Protein AF-A0A4Q1KRB7-F1 (afdb_monomer)

Organism: NCBI:txid2506424

Mean predicted aligned error: 9.85 Å

pLDDT: mean 75.56, std 12.12, range [39.72, 90.81]

Nearest PDB structures (foldseek):
  8cwy-assembly1_R  TM=8.716E-01  e=5.920E+00  synthetic construct
  8cwy-assembly1_H  TM=8.724E-01  e=7.487E+00  synthetic construct

Structure (mmCIF, N/CA/C/O backbone):
data_AF-A0A4Q1KRB7-F1
#
_entry.id   AF-A0A4Q1KRB7-F1
#
loop_
_atom_site.group_PDB
_atom_site.id
_atom_site.type_symbol
_atom_site.label_atom_id
_atom_site.label_alt_id
_atom_site.label_comp_id
_atom_site.label_asym_id
_atom_site.label_entity_id
_atom_site.label_seq_id
_atom_site.pdbx_PDB_ins_code
_atom_site.Cartn_x
_atom_site.Cartn_y
_atom_site.Cartn_z
_atom_site.occupancy
_atom_site.B_iso_or_equiv
_atom_site.auth_seq_id
_atom_site.auth_comp_id
_atom_site.auth_asym_id
_atom_site.auth_atom_id
_atom_site.pdbx_PDB_model_num
ATOM 1 N N . MET A 1 1 ? -0.321 -14.274 10.348 1.00 39.72 1 MET A N 1
ATOM 2 C CA . MET A 1 1 ? -0.067 -13.634 11.659 1.00 39.72 1 MET A CA 1
ATOM 3 C C . MET A 1 1 ? -1.263 -13.908 12.550 1.00 39.72 1 MET A C 1
ATOM 5 O O . MET A 1 1 ? -2.381 -13.754 12.077 1.00 39.72 1 MET A O 1
ATOM 9 N N . LYS A 1 2 ? -1.031 -14.364 13.787 1.00 40.09 2 LYS A N 1
ATOM 10 C CA . LYS A 1 2 ? -2.070 -14.575 14.808 1.00 40.09 2 LYS A CA 1
ATOM 11 C C . LYS A 1 2 ? -2.895 -13.284 14.905 1.00 40.09 2 LYS A C 1
ATOM 13 O O . LYS A 1 2 ? -2.303 -12.239 15.169 1.00 40.09 2 LYS A O 1
ATOM 18 N N . GLN A 1 3 ? -4.202 -13.340 14.634 1.00 44.59 3 GLN A N 1
ATOM 19 C CA . GLN A 1 3 ? -5.130 -12.254 14.958 1.00 44.59 3 GLN A CA 1
ATOM 20 C C . GLN A 1 3 ? -4.956 -11.982 16.454 1.00 44.59 3 GLN A C 1
ATOM 22 O O . GLN A 1 3 ? -5.424 -12.749 17.288 1.00 44.59 3 GLN A O 1
ATOM 27 N N . GLN A 1 4 ? -4.175 -10.962 16.812 1.00 53.53 4 GLN A N 1
ATOM 28 C CA . GLN A 1 4 ? -4.231 -10.433 18.165 1.00 53.53 4 GLN A CA 1
ATOM 29 C C . GLN A 1 4 ? -5.655 -9.920 18.319 1.00 53.53 4 GLN A C 1
ATOM 31 O O . GLN A 1 4 ? -6.055 -9.056 17.540 1.00 53.53 4 GLN A O 1
ATOM 36 N N . ASP A 1 5 ? -6.401 -10.519 19.251 1.00 54.88 5 ASP A N 1
ATOM 37 C CA . ASP A 1 5 ? -7.744 -10.105 19.650 1.00 54.88 5 ASP A CA 1
ATOM 38 C C . ASP A 1 5 ? -7.756 -8.586 19.799 1.00 54.88 5 ASP A C 1
ATOM 40 O O . ASP A 1 5 ? -7.310 -8.043 20.811 1.00 54.88 5 ASP A O 1
ATOM 44 N N . LEU A 1 6 ? -8.252 -7.891 18.776 1.00 55.44 6 LEU A N 1
ATOM 45 C CA . LEU A 1 6 ? 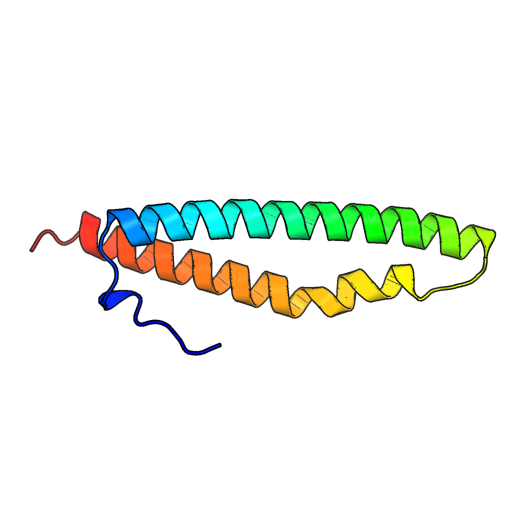-8.436 -6.443 18.805 1.00 55.44 6 LEU A CA 1
ATOM 46 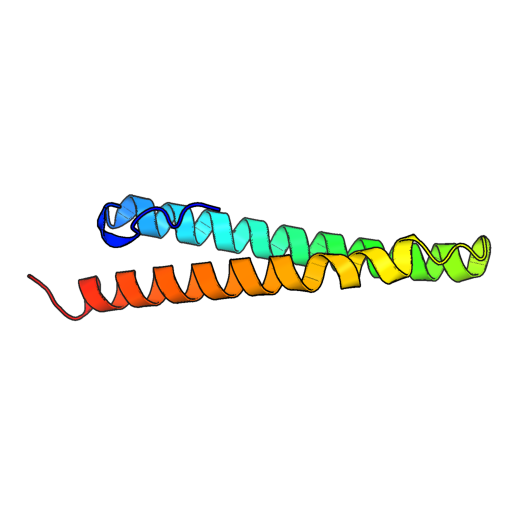C C . LEU A 1 6 ? -9.325 -6.055 19.994 1.00 55.44 6 LEU A C 1
ATOM 48 O O . LEU A 1 6 ? -9.163 -4.978 20.552 1.00 55.44 6 LEU A O 1
ATOM 52 N N . SER A 1 7 ? -10.172 -6.984 20.451 1.00 55.88 7 SER A N 1
ATOM 53 C CA . SER A 1 7 ? -11.007 -6.841 21.637 1.00 55.88 7 SER A CA 1
ATOM 54 C C . SER A 1 7 ? -10.236 -6.727 22.958 1.00 55.88 7 SER A C 1
ATOM 56 O O . SER A 1 7 ? -10.785 -6.157 23.898 1.00 55.88 7 SER A O 1
ATOM 58 N N . LYS A 1 8 ? -8.987 -7.211 23.041 1.00 59.34 8 LYS A N 1
ATOM 59 C CA . LYS A 1 8 ? -8.153 -7.160 24.261 1.00 59.34 8 LYS A CA 1
ATOM 60 C C . LYS A 1 8 ? -7.288 -5.901 24.375 1.00 59.34 8 LYS A C 1
ATOM 62 O O . LYS A 1 8 ? -6.661 -5.709 25.408 1.00 59.34 8 LYS A O 1
ATOM 67 N N . LEU A 1 9 ? -7.224 -5.075 23.330 1.00 60.94 9 LEU A N 1
ATOM 68 C CA . LEU A 1 9 ? -6.450 -3.833 23.339 1.00 60.94 9 LEU A CA 1
ATOM 69 C C . LEU A 1 9 ? -7.274 -2.681 23.928 1.00 60.94 9 LEU A C 1
ATOM 71 O O . LEU A 1 9 ? -8.478 -2.550 23.682 1.00 60.94 9 LEU A O 1
ATOM 75 N N . THR A 1 10 ? -6.600 -1.825 24.688 1.00 65.25 10 THR A N 1
ATOM 76 C CA . THR A 1 10 ? -7.170 -0.589 25.241 1.00 65.25 10 THR A CA 1
ATOM 77 C C . THR A 1 10 ? -7.351 0.448 24.123 1.00 65.25 10 THR A C 1
ATOM 79 O O . THR A 1 10 ? -6.648 0.400 23.112 1.00 65.25 10 THR A O 1
ATOM 82 N N . VAL A 1 11 ? -8.274 1.408 24.269 1.00 65.88 11 VAL A N 1
ATOM 83 C CA . VAL A 1 11 ? -8.589 2.402 23.214 1.00 65.88 11 VAL A CA 1
ATOM 84 C C . VAL A 1 11 ? -7.338 3.160 22.743 1.00 65.88 11 VAL A C 1
ATOM 86 O O . VAL A 1 11 ? -7.136 3.336 21.538 1.00 65.88 11 VAL A O 1
ATOM 89 N N . ASP A 1 12 ? -6.447 3.521 23.667 1.00 70.06 12 ASP A N 1
ATOM 90 C CA . ASP A 1 12 ? -5.176 4.185 23.351 1.00 70.06 12 ASP A CA 1
ATOM 91 C C . ASP A 1 12 ? -4.193 3.287 22.591 1.00 70.06 12 ASP A C 1
ATOM 93 O O . ASP A 1 12 ? -3.483 3.744 21.687 1.00 70.06 12 ASP A O 1
ATOM 97 N N . GLU A 1 13 ? -4.189 1.988 22.881 1.00 69.38 13 GLU A N 1
ATOM 98 C CA . GLU A 1 13 ? -3.346 1.020 22.185 1.00 69.38 13 GLU A CA 1
ATOM 99 C C . GLU A 1 13 ? -3.885 0.717 20.779 1.00 69.38 13 GLU A C 1
ATOM 101 O O . GLU A 1 13 ? -3.098 0.629 19.831 1.00 69.38 13 GLU A O 1
ATOM 106 N N . LEU A 1 14 ? -5.215 0.650 20.596 1.00 67.75 14 LEU A N 1
ATOM 107 C CA . LEU A 1 14 ? -5.839 0.582 19.264 1.00 67.75 14 LEU A CA 1
ATOM 108 C C . LEU A 1 14 ? -5.503 1.827 18.437 1.00 67.75 14 LEU A C 1
ATOM 110 O O . LEU A 1 14 ? -5.165 1.712 17.255 1.00 67.75 14 LEU A O 1
ATOM 114 N N . LYS A 1 15 ? -5.564 3.017 19.042 1.00 71.81 15 LYS A N 1
ATOM 115 C CA . LYS A 1 15 ? -5.278 4.289 18.362 1.00 71.81 15 LYS A CA 1
ATOM 116 C C . LYS A 1 15 ? -3.804 4.394 17.964 1.00 71.81 15 LYS A C 1
ATOM 118 O O . LYS A 1 15 ? -3.496 4.808 16.841 1.00 71.81 15 LYS A O 1
ATOM 123 N N . THR A 1 16 ? -2.901 3.954 18.837 1.00 77.06 16 THR A N 1
ATOM 124 C CA . THR A 1 16 ? -1.455 3.901 18.571 1.00 77.06 16 THR A CA 1
ATOM 125 C C . THR A 1 16 ? -1.131 2.888 17.476 1.00 77.06 16 THR A C 1
ATOM 127 O O . THR A 1 16 ? -0.459 3.236 16.502 1.00 77.06 16 THR A O 1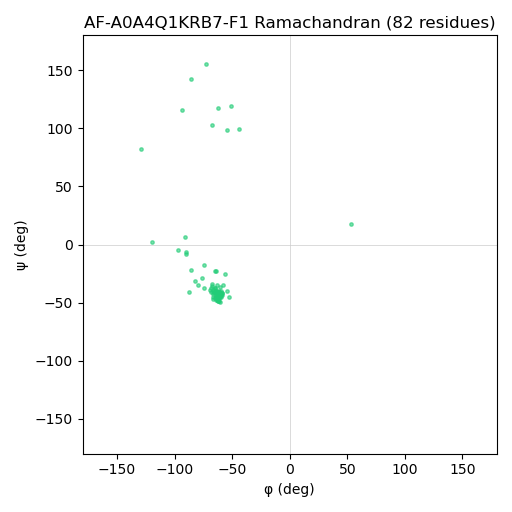
ATOM 130 N N . LYS A 1 17 ? -1.694 1.674 17.544 1.00 75.94 17 LYS A N 1
ATOM 131 C CA . LYS A 1 17 ? -1.563 0.677 16.472 1.00 75.94 17 LYS A CA 1
ATOM 132 C C . LYS A 1 17 ? -2.115 1.171 15.144 1.00 75.94 17 LYS A C 1
ATOM 134 O O . LYS A 1 17 ? -1.465 0.970 14.125 1.00 75.94 17 LYS A O 1
ATOM 139 N N . SER A 1 18 ? -3.272 1.834 15.140 1.00 74.62 18 SER A N 1
ATOM 140 C CA . SER A 1 18 ? -3.863 2.409 13.926 1.00 74.62 18 SER A CA 1
ATOM 141 C C . SER A 1 18 ? -2.930 3.432 13.271 1.00 74.62 18 SER A C 1
ATOM 143 O O . SER A 1 18 ? -2.733 3.394 12.056 1.00 74.62 18 SER A O 1
ATOM 145 N N . LYS A 1 19 ? -2.309 4.317 14.066 1.00 77.56 19 LYS A N 1
ATOM 146 C CA . LYS A 1 19 ? -1.323 5.290 13.568 1.00 77.56 19 LYS A CA 1
ATOM 147 C C . LYS A 1 19 ? -0.084 4.604 13.000 1.00 77.56 19 LYS A C 1
ATOM 149 O O . LYS A 1 19 ? 0.314 4.938 11.889 1.00 77.56 19 LYS A O 1
ATOM 154 N N . ILE A 1 20 ? 0.482 3.635 13.721 1.00 81.94 20 ILE A N 1
ATOM 155 C CA . ILE A 1 20 ? 1.658 2.882 13.261 1.00 81.94 20 ILE A CA 1
ATOM 156 C C . ILE A 1 20 ? 1.336 2.146 11.958 1.00 81.94 20 ILE A C 1
ATOM 158 O O . ILE A 1 20 ? 2.047 2.325 10.979 1.00 81.94 20 ILE A O 1
ATOM 162 N N . LEU A 1 21 ? 0.224 1.406 11.898 1.00 80.31 21 LEU A N 1
ATOM 163 C CA . LEU A 1 21 ? -0.214 0.698 10.690 1.00 80.31 21 LEU A CA 1
ATOM 164 C C . LEU A 1 21 ? -0.447 1.645 9.509 1.00 80.31 21 LEU A C 1
ATOM 166 O O . LEU A 1 21 ? -0.046 1.320 8.394 1.00 80.31 21 LEU A O 1
ATOM 170 N N . LYS A 1 22 ? -1.037 2.827 9.731 1.00 79.50 22 LYS A N 1
ATOM 171 C CA . LYS A 1 22 ? -1.179 3.849 8.681 1.00 79.50 22 LYS A CA 1
ATOM 172 C C . LYS A 1 22 ? 0.172 4.347 8.178 1.00 79.50 22 LYS A C 1
ATOM 174 O O . LYS A 1 22 ? 0.375 4.395 6.969 1.00 79.50 22 LYS A O 1
ATOM 179 N N . ILE A 1 23 ? 1.087 4.697 9.082 1.00 85.38 23 ILE A N 1
ATOM 180 C CA . ILE A 1 23 ? 2.429 5.176 8.720 1.00 85.38 23 ILE A CA 1
ATOM 181 C C . ILE A 1 23 ? 3.179 4.080 7.959 1.00 85.38 23 ILE A C 1
ATOM 183 O O . ILE A 1 23 ? 3.677 4.332 6.866 1.00 85.38 23 ILE A O 1
ATOM 187 N N . SER A 1 24 ? 3.191 2.850 8.473 1.00 82.19 24 SER A N 1
ATOM 188 C CA . SER A 1 24 ? 3.808 1.701 7.807 1.00 82.19 24 SER A CA 1
ATOM 189 C C . SER A 1 24 ? 3.197 1.438 6.431 1.00 82.19 24 SER A C 1
ATOM 191 O O . SER A 1 24 ? 3.936 1.208 5.478 1.00 82.19 24 SER A O 1
ATOM 193 N N . SER A 1 25 ? 1.871 1.530 6.290 1.00 81.94 25 SER A N 1
ATOM 194 C CA . SER A 1 25 ? 1.199 1.365 4.997 1.00 81.94 25 SER A CA 1
ATOM 195 C C . SER A 1 25 ? 1.613 2.442 3.990 1.00 81.94 25 SER A C 1
ATOM 197 O O . SER A 1 25 ? 1.809 2.123 2.820 1.00 81.94 25 SER A O 1
ATOM 199 N N . ILE A 1 26 ? 1.772 3.696 4.427 1.00 86.94 26 ILE A N 1
ATOM 200 C CA . ILE A 1 26 ? 2.248 4.798 3.576 1.00 86.94 26 ILE A CA 1
ATOM 201 C C . ILE A 1 26 ? 3.704 4.565 3.168 1.00 86.94 26 ILE A C 1
ATOM 203 O O . ILE A 1 26 ? 4.033 4.692 1.992 1.00 86.94 26 ILE A O 1
ATOM 207 N N . VAL A 1 27 ? 4.567 4.176 4.110 1.00 88.56 27 VAL A N 1
ATOM 208 C CA . VAL A 1 27 ? 5.984 3.887 3.837 1.00 88.56 27 VAL A CA 1
ATOM 209 C C . VAL A 1 27 ? 6.127 2.754 2.819 1.00 88.56 27 VAL A C 1
ATOM 211 O O . VAL A 1 27 ? 6.911 2.878 1.881 1.00 88.56 27 VAL A O 1
ATOM 214 N N . ILE A 1 28 ? 5.340 1.683 2.954 1.00 86.06 28 ILE A N 1
ATOM 215 C CA . ILE A 1 28 ? 5.328 0.569 1.995 1.00 86.06 28 ILE A CA 1
ATOM 216 C C . ILE A 1 28 ? 4.879 1.050 0.611 1.00 86.06 28 ILE A C 1
ATOM 218 O O . ILE A 1 28 ? 5.527 0.725 -0.379 1.00 86.06 28 ILE A O 1
ATOM 222 N N . LEU A 1 29 ? 3.825 1.866 0.534 1.00 86.31 29 LEU A N 1
ATOM 223 C CA . LEU A 1 29 ? 3.351 2.448 -0.727 1.00 86.31 29 LEU A CA 1
ATOM 224 C C . LEU A 1 29 ? 4.419 3.310 -1.413 1.00 86.31 29 LEU A C 1
ATOM 226 O O . LEU A 1 29 ? 4.648 3.168 -2.614 1.00 86.31 29 LEU A O 1
ATOM 230 N N . VAL A 1 30 ? 5.105 4.166 -0.654 1.00 90.81 30 VAL A N 1
ATOM 231 C CA . VAL A 1 30 ? 6.196 5.007 -1.170 1.00 90.81 30 VAL A CA 1
ATOM 232 C C . VAL A 1 30 ? 7.367 4.146 -1.645 1.00 90.81 30 VAL A C 1
ATOM 234 O O . VAL A 1 30 ? 7.880 4.359 -2.743 1.00 90.81 30 VAL A O 1
ATOM 237 N N . ALA A 1 31 ? 7.760 3.131 -0.872 1.00 88.25 31 ALA A N 1
ATOM 238 C CA . ALA A 1 31 ? 8.822 2.205 -1.259 1.00 88.25 31 ALA A CA 1
ATOM 239 C C . ALA A 1 31 ? 8.474 1.428 -2.541 1.00 88.25 31 ALA A C 1
ATOM 241 O O . ALA A 1 31 ? 9.324 1.279 -3.419 1.00 88.25 31 ALA A O 1
ATOM 242 N N . MET A 1 32 ? 7.221 0.983 -2.685 1.00 87.12 32 MET A N 1
ATOM 243 C CA . MET A 1 32 ? 6.729 0.330 -3.902 1.00 87.12 32 MET A CA 1
ATOM 244 C C . MET A 1 32 ? 6.782 1.266 -5.112 1.00 87.12 32 MET A C 1
ATOM 246 O O . MET A 1 32 ? 7.205 0.837 -6.184 1.00 87.12 32 MET A O 1
ATOM 250 N N . ALA A 1 33 ? 6.414 2.541 -4.950 1.00 88.38 33 ALA A N 1
ATOM 251 C CA . ALA A 1 33 ? 6.498 3.531 -6.022 1.00 88.38 33 ALA A CA 1
ATOM 252 C C . ALA A 1 33 ? 7.952 3.775 -6.465 1.00 88.38 33 ALA A C 1
ATOM 254 O O . ALA A 1 33 ? 8.246 3.754 -7.661 1.00 88.38 33 ALA A O 1
ATOM 255 N N . ILE A 1 34 ? 8.879 3.928 -5.512 1.00 89.75 34 ILE A N 1
ATOM 256 C CA . ILE A 1 34 ? 10.314 4.092 -5.797 1.00 89.75 34 ILE A CA 1
ATOM 257 C C . ILE A 1 34 ? 10.871 2.858 -6.511 1.00 89.75 34 ILE A C 1
ATOM 259 O O . ILE A 1 34 ? 11.603 3.004 -7.492 1.00 89.75 34 ILE A O 1
ATOM 263 N N . MET A 1 35 ? 10.515 1.650 -6.062 1.00 86.25 35 MET A N 1
ATOM 264 C CA . MET A 1 35 ? 10.912 0.404 -6.725 1.00 86.25 35 MET A CA 1
ATOM 265 C C . MET A 1 35 ? 10.377 0.317 -8.151 1.00 86.25 35 MET A C 1
ATOM 267 O O . MET A 1 35 ? 11.123 -0.084 -9.037 1.00 86.25 35 MET A O 1
ATOM 271 N N . LEU A 1 36 ? 9.131 0.728 -8.394 1.00 86.94 36 LEU A N 1
ATOM 272 C CA . LEU A 1 36 ? 8.540 0.697 -9.730 1.00 86.94 36 LEU A CA 1
ATOM 273 C C . LEU A 1 36 ? 9.268 1.662 -10.681 1.00 86.94 36 LEU A C 1
ATOM 275 O O . LEU A 1 36 ? 9.660 1.263 -11.775 1.00 86.94 36 LEU A O 1
ATOM 279 N N . ILE A 1 37 ? 9.529 2.899 -10.242 1.00 87.94 37 ILE A N 1
ATOM 280 C CA . ILE A 1 37 ? 10.263 3.909 -11.028 1.00 87.94 37 ILE A CA 1
ATOM 281 C C . ILE A 1 37 ? 11.702 3.448 -11.292 1.00 87.94 37 ILE A C 1
ATOM 283 O O . ILE A 1 37 ? 12.174 3.470 -12.431 1.00 87.94 37 ILE A O 1
ATOM 287 N N . SER A 1 38 ? 12.390 2.982 -10.248 1.00 86.00 38 SER A N 1
ATOM 288 C CA . SER A 1 38 ? 13.767 2.486 -10.348 1.00 86.00 38 SER A CA 1
ATOM 289 C C . SER A 1 38 ? 13.847 1.233 -11.218 1.00 86.00 38 SER A C 1
ATOM 291 O O . SER A 1 38 ? 14.788 1.082 -11.992 1.00 86.00 38 SER A O 1
ATOM 293 N N . GLY A 1 39 ? 12.844 0.358 -11.130 1.00 83.56 39 GLY A N 1
ATOM 294 C CA . GLY A 1 39 ? 12.718 -0.852 -11.929 1.00 83.56 39 GLY A CA 1
ATOM 295 C C . GLY A 1 39 ? 12.493 -0.554 -13.404 1.00 83.56 39 GLY A C 1
ATOM 296 O O . GLY A 1 39 ? 13.158 -1.161 -14.234 1.00 83.56 39 GLY A O 1
ATOM 297 N N . ILE A 1 40 ? 11.645 0.420 -13.746 1.00 83.25 40 ILE A N 1
ATOM 298 C CA . ILE A 1 40 ? 11.469 0.871 -15.137 1.00 83.25 40 ILE A CA 1
ATOM 299 C C . ILE A 1 40 ? 12.790 1.433 -15.678 1.00 83.25 40 ILE A C 1
ATOM 301 O O . ILE A 1 40 ? 13.223 1.056 -16.767 1.00 83.25 40 ILE A O 1
ATOM 305 N N . PHE A 1 41 ? 13.481 2.273 -14.901 1.00 84.44 41 PHE A N 1
ATOM 306 C CA . PHE A 1 41 ? 14.780 2.824 -15.294 1.00 84.44 41 PHE A CA 1
ATOM 307 C C . PHE A 1 41 ? 15.837 1.727 -15.518 1.00 84.44 41 PHE A C 1
ATOM 309 O O . PHE A 1 41 ? 16.535 1.725 -16.535 1.00 84.44 41 PHE A O 1
ATOM 316 N N . PHE A 1 42 ? 15.928 0.752 -14.607 1.00 82.88 42 PHE A N 1
ATOM 317 C CA . PHE A 1 42 ? 16.832 -0.395 -14.739 1.00 82.88 42 PHE A CA 1
ATOM 318 C C . PHE A 1 42 ? 16.443 -1.332 -15.883 1.00 82.88 42 PHE A C 1
ATOM 320 O O . PHE A 1 42 ? 17.324 -1.867 -16.550 1.00 82.88 42 PHE A O 1
ATOM 327 N N . MET A 1 43 ? 15.153 -1.522 -16.148 1.00 81.94 43 MET A N 1
ATOM 328 C CA . MET A 1 43 ? 14.674 -2.351 -17.252 1.00 81.94 43 MET A CA 1
ATOM 329 C C . MET A 1 43 ? 15.105 -1.762 -18.599 1.00 81.94 43 MET A C 1
ATOM 331 O O . MET A 1 43 ? 15.574 -2.502 -19.463 1.00 81.94 43 MET A O 1
ATOM 335 N N . LEU A 1 44 ? 15.039 -0.436 -18.751 1.00 80.94 44 LEU A N 1
ATOM 336 C CA . LEU A 1 44 ? 15.497 0.259 -19.958 1.00 80.94 44 LEU A CA 1
A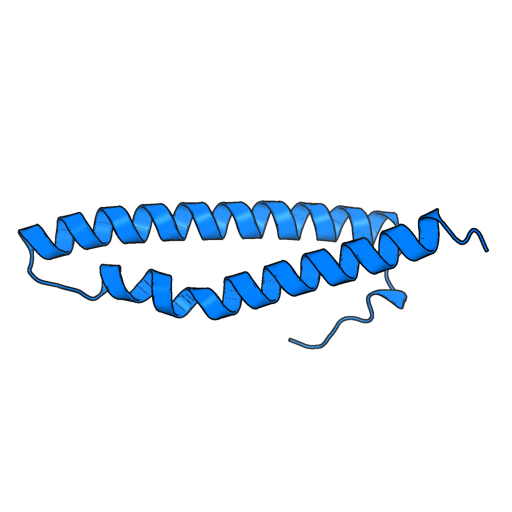TOM 337 C C . LEU A 1 44 ? 17.023 0.192 -20.133 1.00 80.94 44 LEU A C 1
ATOM 339 O O . LEU A 1 44 ? 17.500 0.041 -21.256 1.00 80.94 44 LEU A O 1
ATOM 343 N N . LYS A 1 45 ? 17.797 0.280 -19.041 1.00 82.00 45 LYS A N 1
ATOM 344 C CA . LYS A 1 45 ? 19.272 0.309 -19.097 1.00 82.00 45 LYS A CA 1
ATOM 345 C C . LYS A 1 45 ? 19.948 -1.065 -19.084 1.00 82.00 45 LYS A C 1
ATOM 347 O O . LYS A 1 45 ? 20.948 -1.258 -19.765 1.00 82.00 45 LYS A O 1
ATOM 352 N N . MET A 1 46 ? 19.449 -1.994 -18.276 1.00 74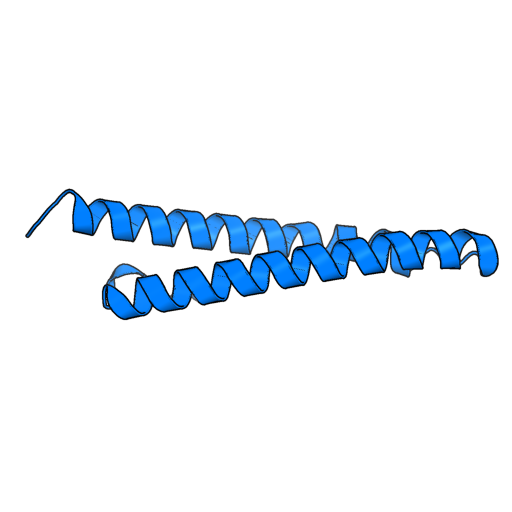.31 46 MET A N 1
ATOM 353 C CA . MET A 1 46 ? 20.082 -3.283 -17.966 1.00 74.31 46 MET A CA 1
ATOM 354 C C . MET A 1 46 ? 19.235 -4.498 -18.372 1.00 74.31 46 MET A C 1
ATOM 356 O O . MET A 1 46 ? 19.655 -5.625 -18.125 1.00 74.31 46 MET A O 1
ATOM 360 N N . LYS A 1 47 ? 18.054 -4.301 -18.985 1.00 74.88 47 LYS A N 1
ATOM 361 C CA . LYS A 1 47 ? 17.117 -5.371 -19.400 1.00 74.88 47 LYS A CA 1
ATOM 362 C C . LYS A 1 47 ? 16.727 -6.350 -18.281 1.00 74.88 47 LYS A C 1
ATOM 364 O O . LYS A 1 47 ? 16.221 -7.430 -18.565 1.00 74.88 47 LYS A O 1
ATOM 369 N N . SER A 1 48 ? 16.939 -5.982 -17.017 1.00 69.25 48 SER A N 1
ATOM 370 C CA . SER A 1 48 ? 16.582 -6.809 -15.865 1.00 69.25 48 SER A CA 1
ATOM 371 C C . SER A 1 48 ? 15.188 -6.425 -15.370 1.00 69.25 48 SER A C 1
ATOM 373 O O . SER A 1 48 ? 15.007 -5.296 -14.908 1.00 69.25 48 SER A O 1
ATOM 375 N N . PRO A 1 49 ? 14.194 -7.327 -15.442 1.00 68.69 49 PRO A N 1
ATOM 376 C CA . PRO A 1 49 ? 12.820 -7.013 -15.063 1.00 68.69 49 PRO A CA 1
ATOM 377 C C . PRO A 1 49 ? 12.515 -7.313 -13.582 1.00 68.69 49 PRO A C 1
ATOM 379 O O . PRO A 1 49 ? 11.371 -7.236 -13.146 1.00 68.69 49 PRO A O 1
ATOM 382 N N . VAL A 1 50 ? 13.520 -7.690 -12.784 1.00 73.06 50 VAL A N 1
ATOM 383 C CA . VAL A 1 50 ? 13.315 -8.159 -11.400 1.00 73.06 50 VAL A CA 1
ATOM 384 C C . VAL A 1 50 ? 12.682 -7.077 -10.519 1.00 73.06 5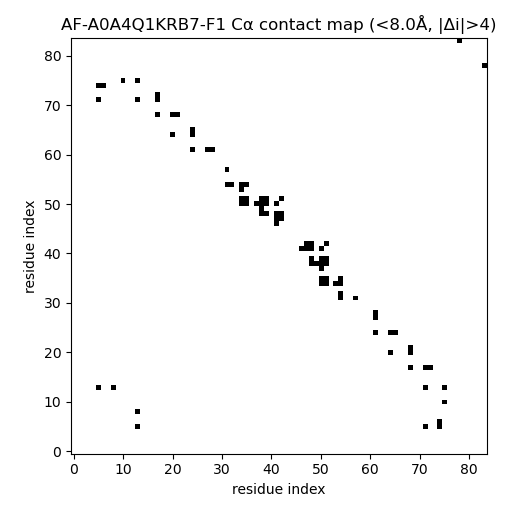0 VAL A C 1
ATOM 386 O O . VAL A 1 50 ? 11.751 -7.350 -9.765 1.00 73.06 50 VAL A O 1
ATOM 389 N N . LEU A 1 51 ? 13.140 -5.830 -10.650 1.00 73.12 51 LEU A N 1
ATOM 390 C CA . LEU A 1 51 ? 12.654 -4.703 -9.848 1.00 73.12 51 LEU A CA 1
ATOM 391 C C . LEU A 1 51 ? 11.258 -4.211 -10.268 1.00 73.12 51 LEU A C 1
ATOM 393 O O . LEU A 1 51 ? 10.593 -3.546 -9.480 1.00 73.12 51 LEU A O 1
ATOM 397 N N . THR A 1 52 ? 10.787 -4.558 -11.469 1.00 73.62 52 THR A N 1
ATOM 398 C CA . THR A 1 52 ? 9.454 -4.185 -11.970 1.00 73.62 52 THR A CA 1
ATOM 399 C C . THR A 1 52 ? 8.347 -5.115 -11.468 1.00 73.62 52 THR A C 1
ATOM 401 O O . THR A 1 52 ? 7.231 -4.653 -11.242 1.00 73.62 52 THR A O 1
ATOM 404 N N . PHE A 1 53 ? 8.634 -6.402 -11.237 1.00 80.12 53 PHE A N 1
ATOM 405 C CA . PHE A 1 53 ? 7.651 -7.361 -10.701 1.00 80.12 53 PHE A CA 1
ATOM 406 C C . PHE A 1 53 ? 7.571 -7.369 -9.171 1.00 80.12 53 PHE A C 1
ATOM 408 O O . PHE A 1 53 ? 6.554 -7.764 -8.598 1.00 80.12 53 PHE A O 1
ATOM 415 N N . LEU A 1 54 ? 8.627 -6.915 -8.496 1.00 82.56 54 LEU A N 1
ATOM 416 C CA . LEU A 1 54 ? 8.723 -6.941 -7.039 1.00 82.56 54 LEU A CA 1
ATOM 417 C C . LEU A 1 54 ? 7.596 -6.157 -6.327 1.00 82.56 54 LEU A C 1
ATOM 419 O O . LEU A 1 54 ? 7.023 -6.693 -5.380 1.00 82.56 54 LEU A O 1
ATOM 423 N N . PRO A 1 55 ? 7.175 -4.961 -6.789 1.00 81.69 55 PRO A N 1
ATOM 424 C CA . PRO A 1 55 ? 6.025 -4.260 -6.216 1.00 81.69 55 PRO A CA 1
ATOM 425 C C . PRO A 1 55 ? 4.725 -5.067 -6.321 1.00 81.69 55 PRO A C 1
ATOM 427 O O . PRO A 1 55 ? 3.924 -5.067 -5.392 1.00 81.69 55 PRO A O 1
ATOM 430 N N . VAL A 1 56 ? 4.526 -5.812 -7.412 1.00 85.19 56 VAL A N 1
ATOM 431 C CA . VAL A 1 56 ? 3.333 -6.653 -7.602 1.00 85.19 56 VAL A CA 1
ATOM 432 C C . VAL A 1 56 ? 3.295 -7.777 -6.563 1.00 85.19 56 VAL A C 1
ATOM 434 O O . VAL A 1 56 ? 2.238 -8.068 -6.006 1.00 85.19 56 VAL A O 1
ATOM 437 N N . ALA A 1 57 ? 4.451 -8.347 -6.215 1.00 85.94 57 ALA A N 1
ATOM 438 C CA . ALA A 1 57 ? 4.556 -9.370 -5.174 1.00 85.94 57 ALA A CA 1
ATOM 439 C C . ALA A 1 57 ? 4.180 -8.857 -3.766 1.00 85.94 57 ALA A C 1
ATOM 441 O O . ALA A 1 57 ? 3.774 -9.646 -2.915 1.00 85.94 57 ALA A O 1
ATOM 442 N N . PHE A 1 58 ? 4.260 -7.543 -3.520 1.00 84.44 58 PHE A N 1
ATOM 443 C CA . PHE A 1 58 ? 3.878 -6.924 -2.245 1.00 84.44 58 PHE A CA 1
ATOM 444 C C . PHE A 1 58 ? 2.402 -6.490 -2.166 1.00 84.44 58 PHE A C 1
ATOM 446 O O . PHE A 1 58 ? 1.941 -6.125 -1.083 1.00 84.44 58 PHE A O 1
ATOM 453 N N . LEU A 1 59 ? 1.621 -6.579 -3.251 1.00 85.00 59 LEU A N 1
ATOM 454 C CA . LEU A 1 59 ? 0.182 -6.254 -3.240 1.00 85.00 59 LEU A CA 1
ATOM 455 C C . LEU A 1 59 ? -0.620 -6.997 -2.153 1.00 85.00 59 LEU A C 1
ATOM 457 O O . LEU A 1 59 ? -1.387 -6.338 -1.444 1.00 85.00 59 LEU A O 1
ATOM 461 N N . PRO A 1 60 ? -0.445 -8.321 -1.939 1.00 87.25 60 PRO A N 1
ATOM 462 C CA . PRO A 1 60 ? -1.172 -9.037 -0.890 1.00 87.25 60 PRO A CA 1
ATOM 463 C C . PRO A 1 60 ? -0.923 -8.454 0.506 1.00 87.25 60 PRO A C 1
ATOM 465 O O . PRO A 1 60 ? -1.832 -8.403 1.333 1.00 87.25 60 PRO A O 1
ATOM 468 N N . LEU A 1 61 ? 0.291 -7.958 0.761 1.00 84.12 61 LEU A N 1
ATOM 469 C CA . LEU A 1 61 ? 0.661 -7.355 2.038 1.00 84.12 61 LEU A CA 1
ATOM 470 C C . LEU A 1 61 ? -0.071 -6.024 2.266 1.00 84.12 61 LEU A C 1
ATOM 472 O O . LEU A 1 61 ? -0.575 -5.775 3.362 1.00 84.12 61 LEU A O 1
ATOM 476 N N . VAL A 1 62 ? -0.199 -5.202 1.221 1.00 81.31 62 VAL A N 1
ATOM 477 C CA . VAL A 1 62 ? -0.962 -3.943 1.267 1.00 81.31 62 VAL A CA 1
ATOM 478 C C . VAL A 1 62 ? -2.446 -4.207 1.528 1.00 81.31 62 VAL A C 1
ATOM 480 O O . VAL A 1 62 ? -3.064 -3.505 2.334 1.00 81.31 62 VAL A O 1
ATOM 483 N N . ILE A 1 63 ? -3.015 -5.244 0.907 1.00 84.62 63 ILE A N 1
ATOM 484 C CA . ILE A 1 63 ? -4.410 -5.658 1.129 1.00 84.62 63 ILE A CA 1
ATOM 485 C C . ILE A 1 63 ? -4.611 -6.081 2.588 1.00 84.62 63 ILE A C 1
ATOM 487 O O . ILE A 1 63 ? -5.546 -5.629 3.251 1.00 84.62 63 ILE A O 1
ATOM 491 N N . VAL A 1 64 ? -3.707 -6.906 3.118 1.00 85.38 64 VAL A N 1
ATOM 492 C CA . VAL A 1 64 ? -3.757 -7.368 4.510 1.00 85.38 64 VAL A CA 1
ATOM 493 C C . VAL A 1 64 ? -3.663 -6.199 5.493 1.00 85.38 64 VAL A C 1
ATOM 495 O O . VAL A 1 64 ? -4.449 -6.145 6.441 1.00 85.38 64 VAL A O 1
ATOM 498 N N . PHE A 1 65 ? -2.755 -5.244 5.277 1.00 79.06 65 PHE A N 1
ATOM 499 C CA . PHE A 1 65 ? -2.655 -4.065 6.142 1.00 79.06 65 PHE A CA 1
ATOM 500 C C . PHE A 1 65 ? -3.875 -3.151 6.036 1.00 79.06 65 PHE A C 1
ATOM 502 O O . PHE A 1 65 ? -4.364 -2.668 7.058 1.00 79.06 65 PHE A O 1
ATOM 509 N N . SER A 1 66 ? -4.423 -2.973 4.834 1.00 78.44 66 SER A N 1
ATOM 510 C CA . SER A 1 66 ? -5.639 -2.180 4.622 1.00 78.44 66 SER A CA 1
ATOM 511 C C . SER A 1 66 ? -6.844 -2.783 5.352 1.00 78.44 66 SER A C 1
ATOM 513 O O . SER A 1 66 ? -7.580 -2.067 6.036 1.00 78.44 66 SER A O 1
ATOM 515 N N . ASN A 1 67 ? -7.000 -4.109 5.293 1.00 83.88 67 ASN A N 1
ATOM 516 C CA . ASN A 1 67 ? -8.048 -4.827 6.018 1.00 83.88 67 ASN A CA 1
ATOM 517 C C . ASN A 1 67 ? -7.870 -4.720 7.540 1.00 83.88 67 ASN A C 1
ATOM 519 O O . ASN A 1 67 ? -8.840 -4.450 8.244 1.00 83.88 67 ASN A O 1
ATOM 523 N N . GLN A 1 68 ? -6.641 -4.839 8.055 1.00 80.38 68 GLN A N 1
ATOM 524 C CA . GLN A 1 68 ? -6.361 -4.645 9.485 1.00 80.38 68 GLN A CA 1
ATOM 525 C C . GLN A 1 68 ? -6.711 -3.230 9.965 1.00 80.38 68 GLN A C 1
ATOM 527 O O . GLN A 1 68 ? -7.311 -3.074 11.029 1.00 80.38 68 GLN A O 1
ATOM 532 N N . ILE A 1 69 ? -6.381 -2.196 9.183 1.00 79.31 69 ILE A N 1
ATOM 533 C CA . ILE A 1 69 ? -6.741 -0.805 9.502 1.00 79.31 69 ILE A CA 1
ATOM 534 C C . ILE A 1 69 ? -8.263 -0.643 9.553 1.00 79.31 69 ILE A C 1
ATOM 536 O O . ILE A 1 69 ? -8.773 0.027 10.454 1.00 79.31 69 ILE A O 1
ATOM 540 N N . LYS A 1 70 ? -8.987 -1.264 8.613 1.00 79.94 70 LYS A N 1
ATOM 541 C CA . LYS A 1 70 ? -10.452 -1.234 8.577 1.00 79.94 70 LYS A CA 1
ATOM 542 C C . LYS A 1 70 ? -11.057 -1.891 9.820 1.00 79.94 70 LYS A C 1
ATOM 544 O O . LYS A 1 70 ? -11.859 -1.248 10.490 1.00 79.94 70 LYS A O 1
ATOM 549 N N . SER A 1 71 ? -10.596 -3.085 10.195 1.00 79.88 71 SER A N 1
ATOM 550 C CA . SER A 1 71 ? -11.060 -3.780 11.406 1.00 79.88 71 SER A CA 1
ATOM 551 C C . SER A 1 71 ? -10.775 -2.994 12.692 1.00 79.88 71 SER A C 1
ATOM 553 O O . SER A 1 71 ? -11.634 -2.911 13.563 1.00 79.88 71 SER A O 1
ATOM 555 N N . ILE A 1 72 ? -9.603 -2.357 12.802 1.00 78.94 72 ILE A N 1
ATOM 556 C CA . ILE A 1 72 ? -9.260 -1.489 13.946 1.00 78.94 72 ILE A CA 1
ATOM 557 C C . ILE A 1 72 ? -10.188 -0.269 14.013 1.00 78.94 72 ILE A C 1
ATOM 559 O O . ILE A 1 72 ? -10.613 0.127 15.096 1.00 7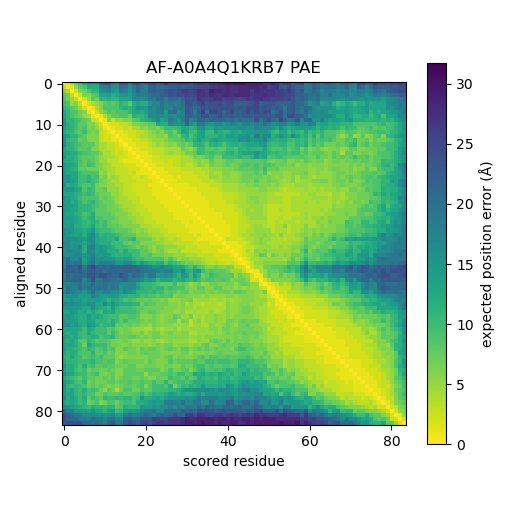8.94 72 ILE A O 1
ATOM 563 N N . LYS A 1 73 ? -10.505 0.337 12.863 1.00 76.00 73 LYS A N 1
ATOM 564 C CA . LYS A 1 73 ? -11.398 1.500 12.789 1.00 76.00 73 LYS A CA 1
ATOM 565 C C . LYS A 1 73 ? -12.845 1.130 13.127 1.00 76.00 73 LYS A C 1
ATOM 567 O O . LYS A 1 73 ? -13.515 1.895 13.808 1.00 76.00 73 LYS A O 1
ATOM 572 N N . GLU A 1 74 ? -13.313 -0.031 12.675 1.00 81.00 74 GLU A N 1
ATOM 573 C CA . GLU A 1 74 ? -14.639 -0.561 13.011 1.00 81.00 74 GLU A CA 1
ATOM 574 C C . GLU A 1 74 ? -14.770 -0.849 14.514 1.00 81.00 74 GLU A C 1
ATOM 576 O O . GLU A 1 74 ? -15.777 -0.478 15.113 1.00 81.00 74 GLU A O 1
ATOM 581 N N . GLU A 1 75 ? -13.744 -1.433 15.141 1.00 74.94 75 GLU A N 1
ATOM 582 C CA . GLU A 1 75 ? -13.720 -1.684 16.589 1.00 74.94 75 GLU A CA 1
ATOM 583 C C . GLU A 1 75 ? -13.685 -0.377 17.405 1.00 74.94 75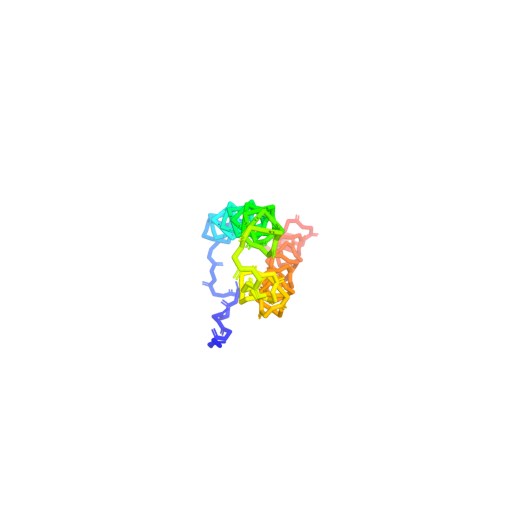 GLU A C 1
ATOM 585 O O . GLU A 1 75 ? -14.411 -0.247 18.390 1.00 74.94 75 GLU A O 1
ATOM 590 N N . LEU A 1 76 ? -12.906 0.625 16.974 1.00 75.12 76 LEU A N 1
ATOM 591 C CA . LEU A 1 76 ? -12.905 1.959 17.594 1.00 75.12 76 LEU A CA 1
ATOM 592 C C . LEU A 1 76 ? -14.277 2.640 17.482 1.00 75.12 76 LEU A C 1
ATOM 594 O O . LEU A 1 76 ? -14.802 3.113 18.485 1.00 75.12 76 LEU A O 1
ATOM 598 N N . ASN A 1 77 ? -14.891 2.623 16.295 1.00 76.12 77 ASN A N 1
ATOM 599 C CA . ASN A 1 77 ? -16.211 3.220 16.072 1.00 76.12 77 ASN A CA 1
ATOM 600 C C . ASN A 1 77 ? -17.316 2.534 16.888 1.00 76.12 77 ASN A C 1
ATOM 602 O O . ASN A 1 77 ? -18.255 3.207 17.313 1.00 76.12 77 ASN A O 1
ATOM 606 N N . LYS A 1 78 ? -17.229 1.213 17.100 1.00 77.25 78 LYS A N 1
ATOM 607 C CA . LYS A 1 78 ? -18.167 0.476 17.962 1.00 77.25 78 LYS A CA 1
ATOM 608 C C . LYS A 1 78 ? -18.070 0.916 19.422 1.00 77.25 78 LYS A C 1
ATOM 610 O O . LYS A 1 78 ? -19.100 1.042 20.071 1.00 77.25 78 LYS A O 1
ATOM 615 N N . ARG A 1 79 ? -16.858 1.176 19.919 1.00 69.62 79 ARG A N 1
ATOM 616 C CA . ARG A 1 79 ? -16.622 1.642 21.297 1.00 69.62 79 ARG A CA 1
ATOM 617 C C . ARG A 1 79 ? -16.968 3.119 21.495 1.00 69.62 79 ARG A C 1
ATOM 619 O O . ARG A 1 79 ? -17.346 3.505 22.589 1.00 69.62 79 ARG A O 1
ATOM 626 N N . GLU A 1 80 ? -16.863 3.930 20.443 1.00 66.44 80 GLU A N 1
ATOM 627 C CA . GLU A 1 80 ? -17.227 5.353 20.471 1.00 66.44 80 GLU A CA 1
ATOM 628 C C . GLU A 1 80 ? -18.748 5.581 20.352 1.00 66.44 80 GLU A C 1
ATOM 630 O O . GLU A 1 80 ? -19.279 6.476 20.999 1.00 66.44 80 GLU A O 1
ATOM 635 N N . ASN A 1 81 ? -19.468 4.753 19.578 1.00 60.34 81 ASN A N 1
ATOM 636 C CA . ASN A 1 81 ? -20.925 4.880 19.377 1.00 60.34 81 ASN A CA 1
ATOM 637 C C . ASN A 1 81 ? -21.783 3.970 20.274 1.00 60.34 81 ASN A C 1
ATOM 639 O O . ASN A 1 81 ? -23.008 4.066 20.237 1.00 60.34 81 ASN A O 1
ATOM 643 N N . SER A 1 82 ? -21.172 3.087 21.064 1.00 53.00 82 SER A N 1
ATOM 644 C CA . SER A 1 82 ? -21.859 2.290 22.082 1.00 53.00 82 SER A CA 1
ATOM 645 C C . SER A 1 82 ? -21.104 2.451 23.404 1.00 53.00 82 SER A C 1
ATOM 647 O O . SER A 1 82 ? -20.253 1.613 23.715 1.00 53.00 82 SER A O 1
ATOM 649 N N . PRO A 1 83 ? -21.353 3.543 24.154 1.00 50.25 83 PRO A N 1
ATOM 650 C CA . PRO A 1 83 ? -20.800 3.704 25.488 1.00 50.25 83 PRO A CA 1
ATOM 651 C C . PRO A 1 83 ? -21.457 2.652 26.385 1.00 50.25 83 PRO A C 1
ATOM 653 O O . PRO A 1 83 ? -22.624 2.782 26.747 1.00 50.25 83 PRO A O 1
ATOM 656 N N . ASN A 1 84 ? -20.728 1.578 26.673 1.00 43.12 84 ASN A N 1
ATOM 657 C CA . ASN A 1 84 ? -20.930 0.840 27.915 1.00 43.12 84 ASN A CA 1
ATOM 658 C C . ASN A 1 84 ? -20.083 1.510 28.990 1.00 43.12 84 ASN A C 1
ATOM 660 O O . ASN A 1 84 ? -18.884 1.741 28.704 1.00 43.12 84 ASN A O 1
#

Solvent-accessible surface area (backbone atoms only — not comparable to full-atom values): 4773 Å² total; per-residue (Å²): 129,84,82,70,61,70,87,78,51,51,74,68,55,50,54,51,48,47,50,51,53,49,52,52,52,50,52,50,49,52,50,35,50,53,38,40,55,53,13,52,54,38,30,76,75,68,71,45,60,66,43,50,51,50,47,64,72,46,46,66,58,54,52,53,51,53,50,51,50,49,55,53,50,54,54,51,51,50,55,70,77,48,80,124

Secondary structure (D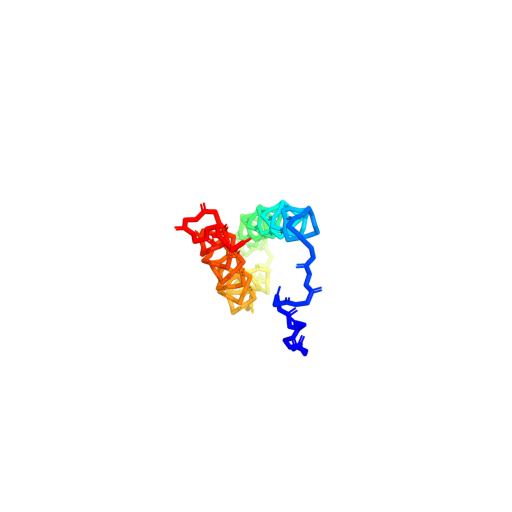SSP, 8-state):
-----GGGS-HHHHHHHHHHHHHHHHHHHHHHHHHHHHHHHHHHHH---HHHHHHHHTHHHHHHHHHHHHHHHHHHHHHHHS--

Foldseek 3Di:
DPPPPLVPDDLVRLVVVLVVLVVVLVVLVVVLVVLCVVQVVCCVVPVDNPSNCVSVVCVVVSVVSVVVSVVSVVVSVCCVVDPD

Radius of gyration: 17.71 Å; Cα contacts (8 Å, |Δi|>4): 45; chains: 1; bounding box: 42×20×48 Å

Sequence (84 aa):
MKQQDLSKLTVDELKTKSKILKISSIVILVAMAIMLISGIFFMLKMKSPVLTFLPVAFLPLVIVFSNQIKSIKEELNKRENSPN